Protein AF-A0A2K3LKV0-F1 (afdb_monomer_lite)

InterPro domains:
  IPR015300 DNA-binding pseudobarrel domain superfamily [G3DSA:2.40.330.10] (1-71)
  IPR015300 DNA-binding pseudobarrel domain superfamily [SSF101936] (2-58)

Sequence (81 aa):
TYFPPISQPEGVPLKILDAKGKEWIFQFRFWPNNNSRMYVLEGVTPCIQSMQLQAGDTAEWALGSEGIVDWAYNPLYYQLE

Structure (mmCIF, N/CA/C/O backbone):
data_AF-A0A2K3LKV0-F1
#
_entry.id   AF-A0A2K3LKV0-F1
#
loop_
_atom_site.group_PDB
_atom_site.id
_atom_site.type_symbol
_atom_site.label_atom_id
_atom_site.label_alt_id
_atom_site.label_comp_id
_atom_site.label_asym_id
_atom_site.label_entity_id
_atom_site.label_seq_id
_atom_site.pdbx_PDB_ins_code
_atom_site.Cartn_x
_atom_site.Cartn_y
_atom_site.Cartn_z
_atom_site.occupancy
_atom_site.B_iso_or_equiv
_atom_site.auth_seq_id
_atom_site.auth_comp_id
_atom_site.auth_asym_id
_atom_site.auth_atom_id
_atom_site.pdbx_PDB_model_num
ATOM 1 N N . THR A 1 1 ? -0.996 7.361 -13.751 1.00 65.69 1 THR A N 1
ATOM 2 C CA . THR A 1 1 ? -0.386 6.362 -12.844 1.00 65.69 1 THR A CA 1
ATOM 3 C C . THR A 1 1 ? -0.846 6.665 -11.435 1.00 65.69 1 THR A C 1
ATOM 5 O O . THR A 1 1 ? -0.951 7.839 -11.114 1.00 65.69 1 THR A O 1
ATOM 8 N N . TYR A 1 2 ? -1.185 5.645 -10.640 1.00 85.19 2 TYR A N 1
ATOM 9 C CA . TYR A 1 2 ? -1.839 5.830 -9.332 1.00 85.19 2 TYR A CA 1
ATOM 10 C C . TYR A 1 2 ? -0.862 5.839 -8.145 1.00 85.19 2 TYR A C 1
ATOM 12 O O . TYR A 1 2 ? -1.073 6.583 -7.198 1.00 85.19 2 TYR A O 1
ATOM 20 N N . PHE A 1 3 ? 0.230 5.068 -8.216 1.00 89.56 3 PHE A N 1
ATOM 21 C CA . PHE A 1 3 ? 1.301 5.076 -7.213 1.00 89.56 3 PHE A CA 1
ATOM 22 C C . PHE A 1 3 ? 2.586 5.731 -7.742 1.00 89.56 3 PHE A C 1
ATOM 24 O O . PHE A 1 3 ? 2.782 5.784 -8.966 1.00 89.56 3 PHE A O 1
ATOM 31 N N . PRO A 1 4 ? 3.472 6.211 -6.844 1.00 91.38 4 PRO A N 1
ATOM 32 C CA . PRO A 1 4 ? 4.755 6.784 -7.228 1.00 91.38 4 PRO A CA 1
ATOM 33 C C . PRO A 1 4 ? 5.597 5.800 -8.054 1.00 91.38 4 PRO A C 1
ATOM 35 O O . PRO A 1 4 ? 5.633 4.606 -7.744 1.00 91.38 4 PRO A O 1
ATOM 38 N N . PRO A 1 5 ? 6.303 6.263 -9.098 1.00 94.56 5 PRO A N 1
ATOM 39 C CA . PRO A 1 5 ? 7.214 5.401 -9.833 1.00 94.56 5 PRO A CA 1
ATOM 40 C C . PRO A 1 5 ? 8.385 4.983 -8.935 1.00 94.56 5 PRO A C 1
ATOM 42 O O . PRO A 1 5 ? 9.021 5.821 -8.301 1.00 94.56 5 PRO A O 1
ATOM 45 N N . ILE A 1 6 ? 8.705 3.687 -8.930 1.00 95.94 6 ILE A N 1
ATOM 46 C CA . ILE A 1 6 ? 9.880 3.137 -8.242 1.00 95.94 6 ILE A CA 1
ATOM 47 C C . ILE A 1 6 ? 10.768 2.373 -9.228 1.00 95.94 6 ILE A C 1
ATOM 49 O O . ILE A 1 6 ? 10.301 1.554 -10.029 1.00 95.94 6 ILE A O 1
ATOM 53 N N . SER A 1 7 ? 12.067 2.667 -9.197 1.00 96.88 7 SER A N 1
ATOM 54 C CA . SER A 1 7 ? 13.083 2.021 -10.037 1.00 96.88 7 SER A CA 1
ATOM 55 C C . SER A 1 7 ? 13.869 0.945 -9.290 1.00 96.88 7 SER A C 1
ATOM 57 O O . SER A 1 7 ? 14.307 -0.009 -9.931 1.00 96.88 7 SER A O 1
ATOM 59 N N . GLN A 1 8 ? 13.993 1.075 -7.965 1.00 97.94 8 GLN A N 1
ATOM 60 C CA . GLN A 1 8 ? 14.740 0.166 -7.096 1.00 97.94 8 GLN A CA 1
ATOM 61 C C . GLN A 1 8 ? 13.813 -0.816 -6.353 1.00 97.94 8 GLN A C 1
ATOM 63 O O . GLN A 1 8 ? 12.714 -0.403 -5.960 1.00 97.94 8 GLN A O 1
ATOM 68 N N . PRO A 1 9 ? 14.221 -2.089 -6.152 1.00 97.69 9 PRO A N 1
ATOM 69 C CA . PRO A 1 9 ? 13.396 -3.116 -5.501 1.00 97.69 9 PRO A CA 1
ATOM 70 C C . PRO A 1 9 ? 13.003 -2.801 -4.058 1.00 97.69 9 PRO A C 1
ATOM 72 O O . PRO A 1 9 ? 11.986 -3.297 -3.579 1.00 97.69 9 PRO A O 1
ATOM 75 N N . GLU A 1 10 ? 13.791 -1.987 -3.360 1.00 97.69 10 GLU A N 1
ATOM 76 C CA . GLU A 1 10 ? 13.530 -1.548 -1.989 1.00 97.69 10 GLU A CA 1
ATOM 77 C C . GLU A 1 10 ? 12.283 -0.662 -1.918 1.00 97.69 10 GLU A C 1
ATOM 79 O O . GLU A 1 10 ? 11.573 -0.671 -0.913 1.00 97.69 10 GLU A O 1
ATOM 84 N N . GLY A 1 11 ? 11.966 0.047 -3.005 1.00 97.19 11 GLY A N 1
ATOM 85 C CA . GLY A 1 11 ? 10.789 0.898 -3.096 1.00 97.19 11 GLY A CA 1
ATOM 86 C C . GLY A 1 11 ? 10.860 2.139 -2.204 1.00 97.19 11 GLY A C 1
ATOM 87 O O . GLY A 1 11 ? 11.939 2.662 -1.929 1.00 97.19 11 GLY A O 1
ATOM 88 N N . VAL A 1 12 ? 9.697 2.638 -1.783 1.00 96.81 12 VAL A N 1
ATOM 89 C CA . VAL A 1 12 ? 9.562 3.847 -0.955 1.00 96.81 12 VAL A CA 1
ATOM 90 C C . VAL A 1 12 ? 8.470 3.676 0.107 1.00 96.81 12 VAL A C 1
ATOM 92 O O . VAL A 1 12 ? 7.510 2.932 -0.116 1.00 96.81 12 VAL A O 1
ATOM 95 N N . PRO A 1 13 ? 8.553 4.389 1.243 1.00 96.50 13 PRO A N 1
ATOM 96 C CA . PRO A 1 13 ? 7.421 4.521 2.150 1.00 96.50 13 PRO A CA 1
ATOM 97 C C . PRO A 1 13 ? 6.253 5.221 1.445 1.00 96.50 13 PRO A C 1
ATOM 99 O O . PRO A 1 13 ? 6.434 6.268 0.821 1.00 96.50 13 PRO A O 1
ATOM 102 N N . LEU A 1 14 ? 5.055 4.659 1.563 1.00 93.88 14 LEU A N 1
ATOM 103 C CA . LEU A 1 14 ? 3.819 5.201 1.016 1.00 93.88 14 LEU A CA 1
ATOM 104 C C . LEU A 1 14 ? 2.849 5.499 2.159 1.00 93.88 14 LEU A C 1
ATOM 106 O O . LEU A 1 14 ? 2.490 4.608 2.930 1.00 93.88 14 LEU A O 1
ATOM 110 N N . LYS A 1 15 ? 2.443 6.765 2.256 1.00 92.56 15 LYS A N 1
ATOM 111 C CA . LYS A 1 15 ? 1.458 7.241 3.227 1.00 92.56 15 LYS A CA 1
ATOM 112 C C . LYS A 1 15 ? 0.065 7.186 2.623 1.00 92.56 15 LYS A C 1
ATOM 114 O O . LYS A 1 15 ? -0.132 7.663 1.507 1.00 92.56 15 LYS A O 1
ATOM 119 N N . ILE A 1 16 ? -0.878 6.619 3.364 1.00 90.25 16 ILE A N 1
ATOM 120 C CA . ILE A 1 16 ? -2.261 6.423 2.930 1.00 90.25 16 ILE A CA 1
ATOM 121 C C . ILE A 1 16 ? -3.177 6.801 4.084 1.00 90.25 16 ILE A C 1
ATOM 123 O O . ILE A 1 16 ? -2.972 6.346 5.214 1.00 90.25 16 ILE A O 1
ATOM 127 N N . LEU A 1 17 ? -4.171 7.637 3.793 1.00 90.88 17 LEU A N 1
ATOM 128 C CA . LEU A 1 17 ? -5.181 8.023 4.764 1.00 90.88 17 LEU A CA 1
ATOM 129 C C . LEU A 1 17 ? -6.388 7.100 4.692 1.00 90.88 17 LEU A C 1
ATOM 131 O O . LEU A 1 17 ? -6.807 6.609 3.644 1.00 90.88 17 LEU A O 1
ATOM 135 N N . ASP A 1 18 ? -6.905 6.852 5.879 1.00 89.19 18 ASP A N 1
ATOM 136 C CA . ASP A 1 18 ? -8.062 6.036 6.158 1.00 89.19 18 ASP A CA 1
ATOM 137 C C . ASP A 1 18 ? -9.351 6.853 6.094 1.00 89.19 18 ASP A C 1
ATOM 139 O O . ASP A 1 18 ? -9.328 8.060 6.314 1.00 89.19 18 ASP A O 1
ATOM 143 N N . ALA A 1 19 ? -10.488 6.217 5.784 1.00 84.44 19 ALA A N 1
ATOM 144 C CA . ALA A 1 19 ? -11.774 6.922 5.685 1.00 84.44 19 ALA A CA 1
ATOM 145 C C . ALA A 1 19 ? -12.200 7.610 7.003 1.00 84.44 19 ALA A C 1
ATOM 147 O O . ALA A 1 19 ? -13.096 8.452 7.015 1.00 84.44 19 ALA A O 1
ATOM 148 N N . LYS A 1 20 ? -11.570 7.251 8.126 1.00 87.88 20 LYS A N 1
ATOM 149 C CA . LYS A 1 20 ? -11.718 7.850 9.460 1.00 87.88 20 LYS A CA 1
ATOM 150 C C . LYS A 1 20 ? -10.571 8.829 9.792 1.00 87.88 20 LYS A C 1
ATOM 152 O O . LYS A 1 20 ? -10.484 9.287 10.929 1.00 87.88 20 LYS A O 1
ATOM 157 N N . GLY A 1 21 ? -9.701 9.153 8.833 1.00 86.88 21 GLY A N 1
ATOM 158 C CA . GLY A 1 21 ? -8.570 10.075 8.955 1.00 86.88 21 GLY A CA 1
ATOM 159 C C . GLY A 1 21 ? -7.293 9.494 9.577 1.00 86.88 21 GLY A C 1
ATOM 160 O O . GLY A 1 21 ? -6.371 10.254 9.871 1.00 86.88 21 GLY A O 1
ATOM 161 N N . LYS A 1 22 ? -7.197 8.180 9.815 1.00 91.25 22 LYS A N 1
ATOM 162 C CA . LYS A 1 22 ? -5.965 7.569 10.345 1.00 91.25 22 LYS A CA 1
ATOM 163 C C . LYS A 1 22 ? -4.880 7.522 9.267 1.00 91.25 22 LYS A C 1
ATOM 165 O O . LYS A 1 22 ? -5.144 7.192 8.119 1.00 91.25 22 LYS A O 1
ATOM 170 N N . GLU A 1 23 ? -3.634 7.797 9.631 1.00 93.94 23 GLU A N 1
ATOM 171 C CA . GLU A 1 23 ? -2.506 7.605 8.715 1.00 93.94 23 GLU A CA 1
ATOM 172 C C . GLU A 1 23 ? -1.957 6.180 8.829 1.00 93.94 23 GLU A C 1
ATOM 174 O O . GLU A 1 23 ? -1.695 5.675 9.925 1.00 93.94 23 GLU A O 1
ATOM 179 N N . TRP A 1 24 ? -1.753 5.549 7.676 1.00 94.56 24 TRP A N 1
ATOM 180 C CA . TRP A 1 24 ? -1.035 4.294 7.530 1.00 94.56 24 TRP A CA 1
ATOM 181 C C . TRP A 1 24 ? 0.220 4.516 6.693 1.00 94.56 24 TRP A C 1
ATOM 183 O O . TRP A 1 24 ? 0.181 5.174 5.654 1.00 94.56 24 TRP A O 1
ATOM 193 N N . ILE A 1 25 ? 1.337 3.946 7.144 1.00 95.31 25 ILE A N 1
ATOM 194 C CA . ILE A 1 25 ? 2.602 3.956 6.410 1.00 95.31 25 ILE A CA 1
ATOM 195 C C . ILE A 1 25 ? 2.896 2.524 5.986 1.00 95.31 25 ILE A C 1
ATOM 197 O O . ILE A 1 25 ? 3.096 1.652 6.832 1.00 95.31 25 ILE A O 1
ATOM 201 N N . PHE A 1 26 ? 2.938 2.299 4.678 1.00 96.12 26 PHE A N 1
ATOM 202 C CA . PHE A 1 26 ? 3.304 1.019 4.080 1.00 96.12 26 PHE A CA 1
ATOM 203 C C . PHE A 1 26 ? 4.646 1.133 3.369 1.00 96.12 26 PHE A C 1
ATOM 205 O O . PHE A 1 26 ? 5.012 2.206 2.892 1.00 96.12 26 PHE A O 1
ATOM 212 N N . GLN A 1 27 ? 5.363 0.021 3.229 1.00 97.69 27 GLN A N 1
ATOM 213 C CA . GLN A 1 27 ? 6.489 -0.036 2.297 1.00 97.69 27 GLN A CA 1
ATOM 214 C C . GLN A 1 27 ? 5.953 -0.437 0.920 1.00 97.69 27 GLN A C 1
ATOM 216 O O . GLN A 1 27 ? 5.578 -1.592 0.719 1.00 97.69 27 GLN A O 1
ATOM 221 N N . PHE A 1 28 ? 5.904 0.508 -0.022 1.00 97.00 28 PHE A N 1
ATOM 222 C CA . PHE A 1 28 ? 5.543 0.225 -1.409 1.00 97.00 28 PHE A CA 1
ATOM 223 C C . PHE A 1 28 ? 6.790 -0.159 -2.191 1.00 97.00 28 PHE A C 1
ATOM 225 O O . PHE A 1 28 ? 7.661 0.677 -2.441 1.00 97.00 28 PHE A O 1
ATOM 232 N N . ARG A 1 29 ? 6.885 -1.431 -2.576 1.00 97.94 29 ARG A N 1
ATOM 233 C CA . ARG A 1 29 ? 8.080 -1.977 -3.218 1.00 97.94 29 ARG A CA 1
ATOM 234 C C . ARG A 1 29 ? 7.750 -3.048 -4.247 1.00 97.94 29 ARG A C 1
ATOM 236 O O . ARG A 1 29 ? 6.582 -3.386 -4.440 1.00 97.94 29 ARG A O 1
ATOM 243 N N . PHE A 1 30 ? 8.767 -3.581 -4.923 1.00 98.31 30 PHE A N 1
ATOM 244 C CA . PHE A 1 30 ? 8.569 -4.688 -5.855 1.00 98.31 30 PHE A CA 1
ATOM 245 C C . PHE A 1 30 ? 9.576 -5.820 -5.666 1.00 98.31 30 PHE A C 1
ATOM 247 O O . PHE A 1 30 ? 10.723 -5.610 -5.279 1.00 98.31 30 PHE A O 1
ATOM 254 N N . TRP A 1 31 ? 9.148 -7.032 -6.005 1.00 97.75 31 TRP A N 1
ATOM 255 C CA . TRP A 1 31 ? 10.019 -8.187 -6.207 1.00 97.75 31 TRP A CA 1
ATOM 256 C C . TRP A 1 31 ? 10.279 -8.377 -7.702 1.00 97.75 31 TRP A C 1
ATOM 258 O O . TRP A 1 31 ? 9.330 -8.291 -8.492 1.00 97.75 31 TRP A O 1
ATOM 268 N N . PRO A 1 32 ? 11.529 -8.643 -8.125 1.00 96.75 32 PRO A N 1
ATOM 269 C CA . PRO A 1 32 ? 11.790 -9.140 -9.470 1.00 96.75 32 PRO A CA 1
ATOM 270 C C . PRO A 1 32 ? 10.990 -10.425 -9.716 1.00 96.75 32 PRO A C 1
ATOM 272 O O . PRO A 1 32 ? 10.999 -11.330 -8.884 1.00 96.75 32 PRO A O 1
ATOM 275 N N . ASN A 1 33 ? 10.291 -10.506 -10.846 1.00 96.75 33 ASN A N 1
ATOM 276 C CA . ASN A 1 33 ? 9.515 -11.683 -11.228 1.00 96.75 33 ASN A CA 1
ATOM 277 C C . ASN A 1 33 ? 9.725 -11.971 -12.719 1.00 96.75 33 ASN A C 1
ATOM 279 O O . ASN A 1 33 ? 9.092 -11.345 -13.573 1.00 96.75 33 ASN A O 1
ATOM 283 N N . ASN A 1 34 ? 10.643 -12.892 -13.031 1.00 95.44 34 ASN A N 1
ATOM 284 C CA . ASN A 1 34 ? 11.176 -13.103 -14.381 1.00 95.44 34 ASN A CA 1
ATOM 285 C C . ASN A 1 34 ? 11.642 -11.767 -14.996 1.00 95.44 34 ASN A C 1
ATOM 287 O O . ASN A 1 34 ? 12.398 -11.031 -14.369 1.00 95.44 34 ASN A O 1
ATOM 291 N N . ASN A 1 35 ? 11.154 -11.416 -16.187 1.00 95.88 35 ASN A N 1
ATOM 292 C CA . ASN A 1 35 ? 11.447 -10.140 -16.852 1.00 95.88 35 ASN A CA 1
ATOM 293 C C . ASN A 1 35 ? 10.500 -8.998 -16.428 1.00 95.88 35 ASN A C 1
ATOM 295 O O . ASN A 1 35 ? 10.425 -7.975 -17.105 1.00 95.88 35 ASN A O 1
ATOM 299 N N . SER A 1 36 ? 9.740 -9.177 -15.344 1.00 96.44 36 SER A N 1
ATOM 300 C CA . SER A 1 36 ? 8.755 -8.218 -14.839 1.00 96.44 36 SER A CA 1
ATOM 301 C C . SER A 1 36 ? 8.934 -7.961 -13.336 1.00 96.44 36 SER A C 1
ATOM 303 O O . SER A 1 36 ? 9.967 -8.273 -12.738 1.00 96.44 36 SER A O 1
ATOM 305 N N . ARG A 1 37 ? 7.931 -7.331 -12.722 1.00 97.69 37 ARG A N 1
ATOM 306 C CA . ARG A 1 37 ? 7.899 -6.912 -11.320 1.00 97.69 37 ARG A CA 1
ATOM 307 C C . ARG A 1 37 ? 6.568 -7.316 -10.689 1.00 97.69 37 ARG A C 1
ATOM 309 O O . ARG A 1 37 ? 5.517 -7.111 -11.290 1.00 97.69 37 ARG A O 1
ATOM 316 N N . MET A 1 38 ? 6.611 -7.856 -9.474 1.00 97.69 38 MET A N 1
ATOM 317 C CA . MET A 1 38 ? 5.439 -8.015 -8.607 1.00 97.69 38 MET A CA 1
ATOM 318 C C . MET A 1 38 ? 5.467 -6.905 -7.558 1.00 97.69 38 MET A C 1
ATOM 320 O O . MET A 1 38 ? 6.426 -6.823 -6.795 1.00 97.69 38 MET A O 1
ATOM 324 N N . TYR A 1 39 ? 4.447 -6.051 -7.525 1.00 97.06 39 TYR A N 1
ATOM 325 C CA . TYR A 1 39 ? 4.355 -4.949 -6.566 1.00 97.06 39 TYR A CA 1
ATOM 326 C C . TYR A 1 39 ? 3.636 -5.392 -5.295 1.00 97.06 39 TYR A C 1
ATOM 328 O O . TYR A 1 39 ? 2.647 -6.119 -5.366 1.00 97.06 39 TYR A O 1
ATOM 336 N N . VAL A 1 40 ? 4.125 -4.934 -4.145 1.00 96.25 40 VAL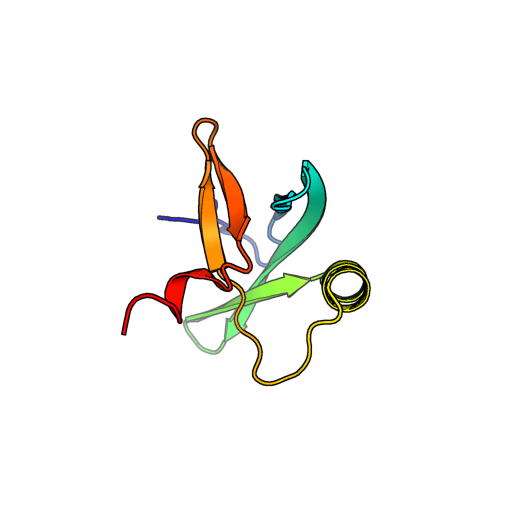 A N 1
ATOM 337 C CA . VAL A 1 40 ? 3.578 -5.273 -2.829 1.00 96.25 40 VAL A CA 1
ATOM 338 C C . VAL A 1 40 ? 3.524 -4.040 -1.929 1.00 96.25 40 VAL A C 1
ATOM 340 O O . VAL A 1 40 ? 4.342 -3.124 -2.053 1.00 96.25 40 VAL A O 1
ATOM 343 N N . LEU A 1 41 ? 2.562 -4.045 -1.007 1.00 96.31 41 LEU A N 1
ATOM 344 C CA . LEU A 1 41 ? 2.549 -3.181 0.169 1.00 96.31 41 LEU A CA 1
ATOM 345 C C . LEU A 1 41 ? 2.916 -4.035 1.378 1.00 96.31 41 LEU A C 1
ATOM 347 O O . LEU A 1 41 ? 2.216 -4.996 1.695 1.00 96.31 41 LEU A O 1
ATOM 351 N N . GLU A 1 42 ? 4.007 -3.697 2.054 1.00 97.38 42 GLU A N 1
ATOM 352 C CA . GLU A 1 42 ? 4.376 -4.348 3.311 1.00 97.38 42 GLU A CA 1
ATOM 353 C C . GLU A 1 42 ? 3.963 -3.513 4.517 1.00 97.38 42 GLU A C 1
ATOM 355 O O . GLU A 1 42 ? 3.737 -2.307 4.418 1.00 97.38 42 GLU A O 1
ATOM 360 N N . GLY A 1 43 ? 3.872 -4.169 5.674 1.00 95.25 43 GLY A N 1
ATOM 361 C CA . GLY A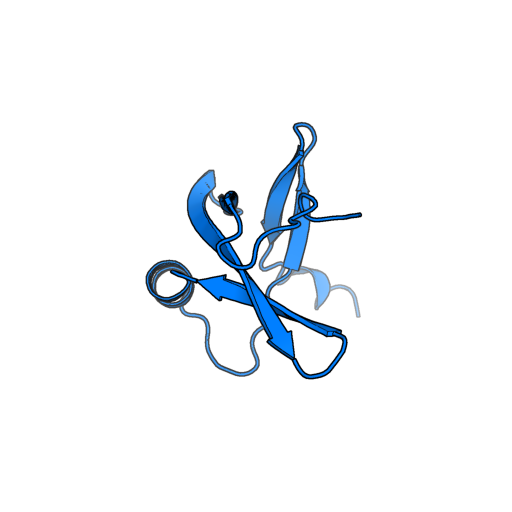 1 43 ? 3.383 -3.534 6.898 1.00 95.25 43 GLY A CA 1
ATOM 362 C C . GLY A 1 43 ? 1.857 -3.439 6.969 1.00 95.25 43 GLY A C 1
ATOM 363 O O . GLY A 1 43 ? 1.331 -2.670 7.763 1.00 95.25 43 GLY A O 1
ATOM 364 N N . VAL A 1 44 ? 1.129 -4.225 6.167 1.00 95.31 44 VAL A N 1
ATOM 365 C CA . VAL A 1 44 ? -0.345 -4.196 6.114 1.00 95.31 44 VAL A CA 1
ATOM 366 C C . VAL A 1 44 ? -1.031 -4.826 7.330 1.00 95.31 44 VAL A C 1
ATOM 368 O O . VAL A 1 44 ? -2.195 -4.533 7.580 1.00 95.31 44 VAL A O 1
ATOM 371 N N . THR A 1 45 ? -0.343 -5.657 8.121 1.00 95.81 45 THR A N 1
ATOM 372 C CA . THR A 1 45 ? -0.962 -6.417 9.225 1.00 95.81 45 THR A CA 1
ATOM 373 C C . THR A 1 45 ? -1.712 -5.542 10.238 1.00 95.81 45 THR A C 1
ATOM 375 O O . THR A 1 45 ? -2.873 -5.849 10.513 1.00 95.81 45 THR A O 1
ATOM 378 N N . PRO A 1 46 ? -1.147 -4.432 10.762 1.00 95.88 46 PRO A N 1
ATOM 379 C CA . PRO A 1 46 ? -1.875 -3.570 11.695 1.00 95.88 46 PRO A CA 1
ATOM 380 C C . PRO A 1 46 ? -3.094 -2.887 11.056 1.00 95.88 46 PRO A C 1
ATOM 382 O O . PRO A 1 46 ? -4.097 -2.668 11.732 1.00 95.88 46 PRO A O 1
ATOM 385 N N . CYS A 1 47 ? -3.017 -2.572 9.758 1.00 94.31 47 CYS A N 1
ATOM 386 C CA . CYS A 1 47 ? -4.115 -2.004 8.972 1.00 94.31 47 CYS A CA 1
ATOM 387 C C . CYS A 1 47 ? -5.272 -3.006 8.848 1.00 94.31 47 CYS A C 1
ATOM 389 O O . CYS A 1 47 ? -6.380 -2.722 9.302 1.00 94.31 47 CYS A O 1
ATOM 391 N N . ILE A 1 48 ? -4.977 -4.217 8.366 1.00 93.31 48 ILE A N 1
ATOM 392 C CA . ILE A 1 48 ? -5.932 -5.326 8.222 1.00 93.31 48 ILE A CA 1
ATOM 393 C C . ILE A 1 48 ? -6.609 -5.646 9.558 1.00 93.31 48 ILE A C 1
ATOM 395 O O . ILE A 1 48 ? -7.832 -5.728 9.623 1.00 93.31 48 ILE A O 1
ATOM 399 N N . GLN A 1 49 ? -5.836 -5.763 10.643 1.00 94.38 49 GLN A N 1
ATOM 400 C CA . GLN A 1 49 ? -6.374 -6.048 11.978 1.00 94.38 49 GLN A CA 1
ATOM 401 C C . GLN A 1 49 ? -7.261 -4.915 12.505 1.00 94.38 49 GLN A C 1
ATOM 403 O O . GLN A 1 49 ? -8.335 -5.170 13.043 1.00 94.38 49 GLN A O 1
ATOM 408 N N . SER A 1 50 ? -6.835 -3.659 12.339 1.00 94.06 50 SER A N 1
ATOM 409 C CA . SER A 1 50 ? -7.601 -2.487 12.779 1.00 94.06 50 SER A CA 1
ATOM 410 C C . SER A 1 50 ? -8.914 -2.319 12.016 1.00 94.06 50 SER A C 1
ATOM 412 O O . SER A 1 50 ? -9.851 -1.742 12.564 1.00 94.06 50 SER A O 1
ATOM 414 N N . MET A 1 51 ? -8.967 -2.773 10.764 1.00 91.81 51 MET A N 1
ATOM 415 C CA . MET A 1 51 ? -10.157 -2.725 9.910 1.00 91.81 51 MET A CA 1
ATOM 416 C C . MET A 1 51 ? -10.965 -4.024 9.937 1.00 91.81 51 MET A C 1
ATOM 418 O O . MET A 1 51 ? -12.035 -4.067 9.344 1.00 91.81 51 MET A O 1
ATOM 422 N N . GLN A 1 52 ? -10.479 -5.047 10.648 1.00 94.69 52 GLN A N 1
ATOM 423 C CA . GLN A 1 52 ? -11.097 -6.373 10.743 1.00 94.69 52 GLN A CA 1
ATOM 424 C C . GLN A 1 52 ? -11.313 -7.033 9.373 1.00 94.69 52 GLN A C 1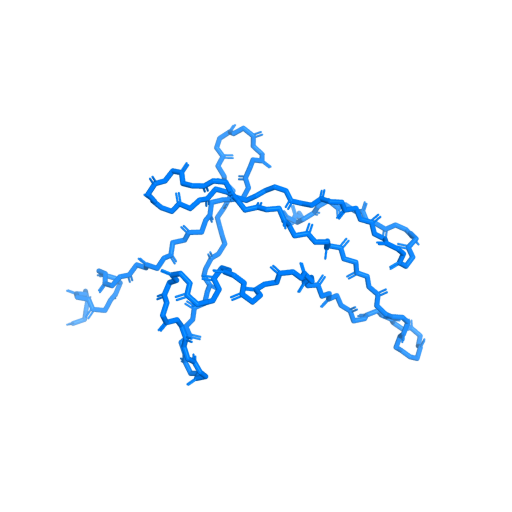
ATOM 426 O O . GLN A 1 52 ? -12.290 -7.747 9.175 1.00 94.69 52 GLN A O 1
ATOM 431 N N . LEU A 1 53 ? -10.387 -6.794 8.439 1.00 92.44 53 LEU A N 1
ATOM 432 C CA . LEU A 1 53 ? -10.459 -7.359 7.095 1.00 92.44 53 LEU A CA 1
ATOM 433 C C . LEU A 1 53 ? -10.092 -8.845 7.106 1.00 92.44 53 LEU A C 1
ATOM 435 O O . LEU A 1 53 ? -9.170 -9.279 7.805 1.00 92.44 53 LEU A O 1
ATOM 439 N N . GLN A 1 54 ? -10.776 -9.604 6.262 1.00 93.75 54 GLN A N 1
ATOM 440 C CA . GLN A 1 54 ? -10.575 -11.027 6.029 1.00 93.75 54 GLN A CA 1
ATOM 441 C C . GLN A 1 54 ? -10.413 -11.333 4.534 1.00 93.75 54 GLN A C 1
ATOM 443 O O . GLN A 1 54 ? -10.647 -10.500 3.658 1.00 93.75 54 GLN A O 1
ATOM 448 N N . ALA A 1 55 ? -9.978 -12.556 4.226 1.00 93.19 55 ALA A N 1
ATOM 449 C CA . ALA A 1 55 ? -9.889 -13.006 2.843 1.00 93.19 55 ALA A CA 1
ATOM 450 C C . ALA A 1 55 ? -11.281 -12.985 2.189 1.00 93.19 55 ALA A C 1
ATOM 452 O O . ALA A 1 55 ? -12.222 -13.574 2.716 1.00 93.19 55 ALA A O 1
ATOM 453 N N . GLY A 1 56 ? -11.381 -12.327 1.034 1.00 94.94 56 GLY A N 1
ATOM 454 C CA . GLY A 1 56 ? -12.645 -12.093 0.330 1.00 94.94 56 GLY A CA 1
ATOM 455 C C . GLY A 1 56 ? -13.144 -10.651 0.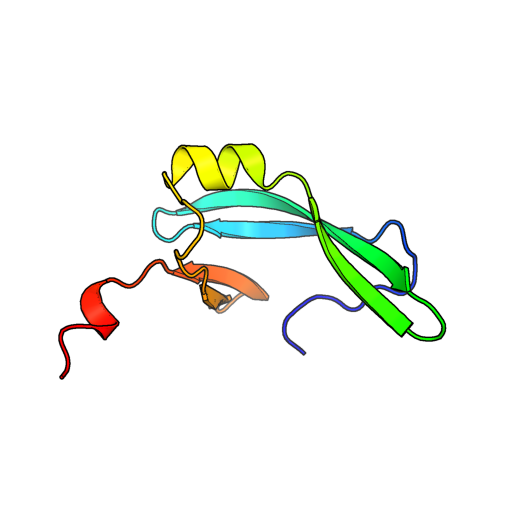430 1.00 94.94 56 GLY A C 1
ATOM 456 O O . GLY A 1 56 ? -13.918 -10.235 -0.428 1.00 94.94 56 GLY A O 1
ATOM 457 N N . ASP A 1 57 ? -12.654 -9.869 1.396 1.00 93.62 57 ASP A N 1
ATOM 458 C CA . ASP A 1 57 ? -12.951 -8.439 1.468 1.00 93.62 57 ASP A CA 1
ATOM 459 C C . ASP A 1 57 ? -12.177 -7.656 0.396 1.00 93.62 57 ASP A C 1
ATOM 461 O O . ASP A 1 57 ? -11.126 -8.083 -0.091 1.00 93.62 57 ASP A O 1
ATOM 465 N N . THR A 1 58 ? -12.693 -6.480 0.031 1.00 89.56 58 THR A N 1
ATOM 466 C CA . THR A 1 58 ? -12.105 -5.608 -0.997 1.00 89.56 58 THR A CA 1
ATOM 467 C C . THR A 1 58 ? -11.489 -4.363 -0.367 1.00 89.56 58 THR A C 1
ATOM 469 O O . THR A 1 58 ? -12.084 -3.746 0.514 1.00 89.56 58 THR A O 1
ATOM 472 N N . ALA A 1 59 ? -10.304 -3.980 -0.846 1.00 87.38 59 ALA A N 1
ATOM 473 C CA . ALA A 1 59 ? -9.667 -2.709 -0.523 1.00 87.38 59 ALA A CA 1
ATOM 474 C C . ALA A 1 59 ? -9.715 -1.789 -1.748 1.00 87.38 59 ALA A C 1
ATOM 476 O O . ALA A 1 59 ? -9.241 -2.170 -2.822 1.00 87.38 59 ALA A O 1
ATOM 477 N N . GLU A 1 60 ? -10.263 -0.586 -1.590 1.00 86.81 60 GLU A N 1
ATOM 478 C CA . GLU A 1 60 ? -10.326 0.421 -2.653 1.00 86.81 60 GLU A CA 1
ATOM 479 C C . GLU A 1 60 ? -9.328 1.547 -2.390 1.00 86.81 60 GLU A C 1
ATOM 481 O O . GLU A 1 60 ? -9.104 1.935 -1.244 1.00 86.81 60 GLU A O 1
ATOM 486 N N . TRP A 1 61 ? -8.750 2.084 -3.465 1.00 84.25 61 TRP A N 1
ATOM 487 C CA . TRP A 1 61 ? -7.770 3.168 -3.437 1.00 84.25 61 TRP A CA 1
ATOM 488 C C . TRP A 1 61 ? -8.274 4.320 -4.309 1.00 84.25 61 TRP A C 1
ATOM 490 O O . TRP A 1 61 ? -8.605 4.116 -5.477 1.00 84.25 61 TRP A O 1
ATOM 500 N N . ALA A 1 62 ? -8.288 5.532 -3.771 1.00 83.44 62 ALA A N 1
ATOM 501 C CA . ALA A 1 62 ? -8.669 6.760 -4.452 1.00 83.44 62 ALA A CA 1
ATOM 502 C C . ALA A 1 62 ? -7.555 7.800 -4.302 1.00 83.44 62 ALA A C 1
ATOM 504 O O . ALA A 1 62 ? -6.830 7.796 -3.321 1.00 83.44 62 ALA A O 1
ATOM 505 N N . LEU A 1 63 ? -7.382 8.690 -5.277 1.00 81.56 63 LEU A N 1
ATOM 506 C CA . LEU A 1 63 ? -6.457 9.817 -5.140 1.00 81.56 63 LEU A CA 1
ATOM 507 C C . LEU A 1 63 ? -7.197 10.978 -4.470 1.00 81.56 63 LEU A C 1
ATOM 509 O O . LEU A 1 63 ? -8.148 11.508 -5.042 1.00 81.56 63 LEU A O 1
ATOM 513 N N . GLY A 1 64 ? -6.743 11.379 -3.290 1.00 71.25 64 GLY A N 1
ATOM 514 C CA . GLY A 1 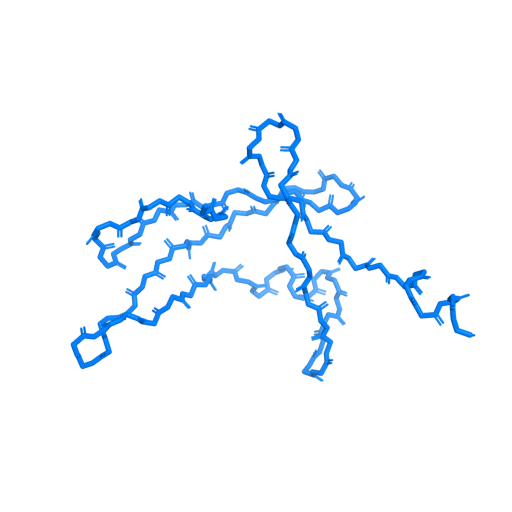64 ? -7.141 12.610 -2.626 1.00 71.25 64 GLY A CA 1
ATOM 515 C C . GLY A 1 64 ? -6.584 13.842 -3.345 1.00 71.25 64 GLY A C 1
ATOM 516 O O . GLY A 1 64 ? -5.622 13.769 -4.119 1.00 71.25 64 GLY A O 1
ATOM 517 N N . SER A 1 65 ? -7.171 15.009 -3.072 1.00 58.94 65 SER A N 1
ATOM 518 C CA . SER A 1 65 ? -6.858 16.282 -3.745 1.00 58.94 65 SER A CA 1
ATOM 519 C C . SER A 1 65 ? -5.410 16.769 -3.578 1.00 58.94 65 SER A C 1
ATOM 521 O O . SER A 1 65 ? -4.987 17.656 -4.314 1.00 58.94 65 SER A O 1
ATOM 523 N N . GLU A 1 66 ? -4.636 16.178 -2.661 1.00 55.41 66 GLU A N 1
ATOM 524 C CA . GLU A 1 66 ? -3.223 16.507 -2.402 1.00 55.41 66 GLU A CA 1
ATOM 525 C C . GLU A 1 66 ? -2.236 15.399 -2.833 1.00 55.41 66 GLU A C 1
ATOM 527 O O . GLU A 1 66 ? -1.065 15.424 -2.461 1.00 55.41 66 GLU A O 1
ATOM 532 N N . GLY A 1 67 ? -2.679 14.408 -3.620 1.00 50.50 67 GLY A N 1
ATOM 533 C CA . GLY A 1 67 ? -1.827 13.288 -4.054 1.00 50.50 67 GLY A CA 1
ATOM 534 C C . GLY A 1 67 ? -1.617 12.204 -2.988 1.00 50.50 67 GLY A C 1
ATOM 535 O O . GLY A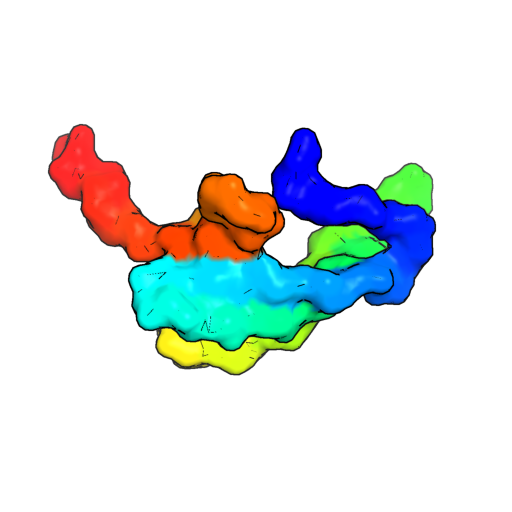 1 67 ? -0.787 11.312 -3.165 1.00 50.50 67 GLY A O 1
ATOM 536 N N . ILE A 1 68 ? -2.381 12.270 -1.899 1.00 52.88 68 ILE A N 1
ATOM 537 C CA . ILE A 1 68 ? -2.516 11.208 -0.900 1.00 52.88 68 ILE A CA 1
ATOM 538 C C . ILE A 1 68 ? -3.474 10.158 -1.460 1.00 52.88 68 ILE A C 1
ATOM 540 O O . ILE A 1 68 ? -4.468 10.513 -2.082 1.00 52.88 68 ILE A O 1
ATOM 544 N N . VAL A 1 69 ? -3.185 8.871 -1.275 1.00 54.78 69 VAL A N 1
ATOM 545 C CA . VAL A 1 69 ? -4.149 7.823 -1.618 1.00 54.78 69 VAL A CA 1
ATOM 546 C C . VAL A 1 69 ? -5.099 7.649 -0.430 1.00 54.78 69 VAL A C 1
ATOM 548 O O . VAL A 1 69 ? -4.647 7.322 0.666 1.00 54.78 69 VAL A O 1
ATOM 551 N N . ASP A 1 70 ? -6.385 7.896 -0.643 1.00 50.53 70 ASP A N 1
ATOM 552 C CA . ASP A 1 70 ? -7.476 7.631 0.291 1.00 50.53 70 ASP A CA 1
ATOM 553 C C . ASP A 1 70 ? -7.955 6.190 0.096 1.00 50.53 70 ASP A C 1
ATOM 555 O O . ASP A 1 70 ? -8.148 5.756 -1.041 1.00 50.53 70 ASP A O 1
ATOM 559 N N . TRP A 1 71 ? -8.172 5.430 1.170 1.00 55.16 71 TRP A N 1
ATOM 560 C CA . TRP A 1 71 ? -8.900 4.163 1.060 1.00 55.16 71 TRP A CA 1
ATOM 561 C C . TRP A 1 71 ? -10.342 4.304 1.526 1.00 55.16 71 TRP A C 1
ATOM 563 O O . TRP A 1 71 ? -10.631 4.932 2.546 1.00 55.16 71 TRP A O 1
ATOM 573 N N . ALA A 1 72 ? -11.250 3.668 0.792 1.00 45.69 72 ALA A N 1
ATOM 574 C CA . ALA A 1 72 ? -12.647 3.552 1.173 1.00 45.69 72 ALA A CA 1
ATOM 575 C C . ALA A 1 72 ? -13.018 2.069 1.293 1.00 45.69 72 ALA A C 1
ATOM 577 O O . ALA A 1 72 ? -12.929 1.310 0.337 1.00 45.69 72 ALA A O 1
ATOM 578 N N . TYR A 1 73 ? -13.461 1.646 2.476 1.00 47.09 73 TYR A N 1
ATOM 579 C CA . TYR A 1 73 ? -14.444 0.571 2.547 1.00 47.09 73 TYR A CA 1
ATOM 580 C C . TYR A 1 73 ? -15.791 1.264 2.379 1.00 47.09 73 TYR A C 1
ATOM 582 O O . TYR A 1 73 ? -16.235 1.964 3.293 1.00 47.09 73 TYR A O 1
ATOM 590 N N . ASN A 1 74 ? -16.396 1.153 1.196 1.00 46.41 74 ASN A N 1
ATOM 591 C CA . ASN A 1 74 ? -17.677 1.783 0.912 1.00 46.41 74 ASN A CA 1
ATOM 592 C C . ASN A 1 74 ? -18.813 0.741 0.883 1.00 46.41 74 ASN A C 1
ATOM 594 O O . ASN A 1 74 ? -19.102 0.168 -0.167 1.00 46.41 74 ASN A O 1
ATOM 598 N N . PRO A 1 75 ? -19.517 0.517 2.007 1.00 49.47 75 PRO A N 1
ATOM 599 C CA . PRO A 1 75 ? -20.669 -0.380 2.037 1.00 49.47 75 PRO A CA 1
ATOM 600 C C . PRO A 1 75 ? -21.893 0.171 1.280 1.00 49.47 75 PRO A C 1
ATOM 602 O O . PRO A 1 75 ? -22.835 -0.578 1.040 1.00 49.47 75 PRO A O 1
ATOM 605 N N . LEU A 1 76 ? -21.904 1.453 0.885 1.00 47.31 76 LEU A N 1
ATOM 606 C CA . LEU A 1 76 ? -23.024 2.069 0.160 1.00 47.31 76 LEU A CA 1
ATOM 607 C C . LEU A 1 76 ? -23.028 1.735 -1.339 1.00 47.31 76 LEU A C 1
ATOM 609 O O . LEU A 1 76 ? -24.065 1.899 -1.975 1.00 47.31 76 LEU A O 1
ATOM 613 N N . TYR A 1 77 ? -21.928 1.223 -1.908 1.00 48.81 77 TYR A N 1
ATOM 614 C CA . TYR A 1 77 ? -21.921 0.788 -3.313 1.00 48.81 77 TYR A CA 1
ATOM 615 C C . TYR A 1 77 ? -22.815 -0.439 -3.567 1.00 48.81 77 TYR A C 1
ATOM 617 O O . TYR A 1 77 ? -23.304 -0.599 -4.678 1.00 48.81 77 TYR A O 1
ATOM 625 N N . TYR A 1 78 ? -23.118 -1.243 -2.542 1.00 42.38 78 TYR A N 1
ATOM 626 C CA . TYR A 1 78 ? -24.049 -2.379 -2.636 1.00 42.38 78 TYR A CA 1
ATOM 627 C C . TYR A 1 78 ? -25.513 -2.017 -2.325 1.00 42.38 78 TYR A C 1
ATOM 629 O O . TYR A 1 78 ? -26.361 -2.901 -2.277 1.00 42.38 78 TYR A O 1
ATOM 637 N N . GLN A 1 79 ? -25.830 -0.739 -2.080 1.00 35.31 79 GLN A N 1
ATOM 638 C CA . GLN A 1 79 ? -27.205 -0.276 -1.827 1.00 35.31 79 GLN A CA 1
ATOM 639 C C . GLN A 1 79 ? -27.856 0.412 -3.040 1.00 35.31 79 GLN A C 1
ATOM 641 O O . GLN A 1 79 ? -28.932 0.990 -2.904 1.00 35.31 79 GLN A O 1
ATOM 646 N N . LEU A 1 80 ? -27.209 0.379 -4.210 1.00 38.84 80 LEU A N 1
ATOM 647 C CA . LEU A 1 80 ? -27.706 0.987 -5.452 1.00 38.84 80 LEU A CA 1
ATOM 648 C C . LEU A 1 80 ? -28.048 -0.038 -6.552 1.00 38.84 80 LEU A C 1
ATOM 650 O O . LEU A 1 80 ? -28.172 0.349 -7.713 1.00 38.84 80 LEU A O 1
ATOM 654 N N . GLU A 1 81 ? -28.260 -1.305 -6.184 1.00 43.12 81 GLU A N 1
ATOM 655 C CA . GLU A 1 81 ? -28.972 -2.298 -7.010 1.00 43.12 81 GLU A CA 1
ATOM 656 C C . GLU A 1 81 ? -30.342 -2.634 -6.408 1.00 43.12 81 GLU A C 1
ATOM 658 O O . GLU A 1 81 ? -30.419 -2.827 -5.171 1.00 43.12 81 GLU A O 1
#

Secondary structure (DSSP, 8-state):
--S----STT-EEEEEE-TTS-EEEEEEEEEEETTEEEEEEES-HHHHHHHT--TT---EEEE-TTSPEEEE--GGGGG--

Radius of gyration: 14.3 Å; chains: 1; bounding box: 44×30×30 Å

Organism: Trifolium pratense (NCBI:txid57577)

pLDDT: mean 83.48, std 19.06, range [35.31, 98.31]

Foldseek 3Di:
DQDDDDDDQQADWAWAAEPVGDIDTWRWGWDDDPVDTDTDTPPCVVVCVVVVHDPPQDWDWDQDPVRHTYIDPDPCVVVPD